Protein AF-A0A151JBH9-F1 (afdb_monomer_lite)

Secondary structure (DSSP, 8-state):
----PPPPHHHHHHHHHHHHHHTT--HHHHHHHH---HHHHHHHHHHHHHHHTTTTS-SS--------------TT---PPTT-GGG-HIIIIIHHHHHHHHTTS--SSHHHHHHHHHHHHHHHT-

Sequence (126 aa):
MAAMLKPSTEYNRRAAIIEGLRAGHSATEIIRFFGYSRSTVYDVMAKYTASEQSNEDSSMPARKIHSKEHTARNPAVVKRVPNSPDLNPLDYYVWGVVERVTNKSRHPNVTSLRTATEAAFVNYAL

Foldseek 3Di:
DDPPDDDDPLVVLLVQLVVCVVVVHDLVVSCVPVVDDSVSSVVSVVVVVVVVVPPVDDDDDDDPPPPPPPPVPPVVDDPDDPPCLVPDCCSPPVVVQLCVQLVVDDDPDPVSSVVSSVVSCVPPVD

pLDDT: mean 78.27, std 17.67, range [36.34, 95.69]

Organism: NCBI:txid471704

Structure (mmCIF, N/CA/C/O backbone):
data_AF-A0A151JBH9-F1
#
_entry.id   AF-A0A151JBH9-F1
#
loop_
_atom_site.group_PDB
_atom_site.id
_atom_site.type_symbol
_atom_site.label_atom_id
_atom_site.label_alt_id
_atom_site.label_comp_id
_atom_site.label_asym_id
_atom_site.label_entity_id
_atom_site.label_seq_id
_atom_site.pdbx_PDB_ins_code
_atom_site.Cartn_x
_atom_site.Cartn_y
_atom_site.Cartn_z
_atom_site.occupancy
_atom_site.B_iso_or_equiv
_atom_site.auth_seq_id
_atom_site.auth_comp_id
_atom_site.auth_asym_id
_atom_site.auth_atom_id
_atom_site.pdbx_PDB_model_num
ATOM 1 N N . MET A 1 1 ? -22.255 -13.413 -11.552 1.00 37.44 1 MET A N 1
ATOM 2 C CA . MET A 1 1 ? -23.048 -13.993 -10.445 1.00 37.44 1 MET A CA 1
ATOM 3 C C . MET A 1 1 ? -22.387 -13.586 -9.138 1.00 37.44 1 MET A C 1
ATOM 5 O O . MET A 1 1 ? -21.229 -13.927 -8.939 1.00 37.44 1 MET A O 1
ATOM 9 N N . ALA A 1 2 ? -23.049 -12.772 -8.313 1.00 45.81 2 ALA A N 1
ATOM 10 C CA . ALA A 1 2 ? -22.492 -12.315 -7.040 1.00 45.81 2 ALA A CA 1
ATOM 11 C C . ALA A 1 2 ? -22.572 -13.454 -6.013 1.00 45.81 2 ALA A C 1
ATOM 13 O O . ALA A 1 2 ? -23.657 -13.962 -5.740 1.00 45.81 2 ALA A O 1
ATOM 14 N N . ALA A 1 3 ? -21.432 -13.875 -5.466 1.00 49.88 3 ALA A N 1
ATOM 15 C CA . ALA A 1 3 ? -21.409 -14.815 -4.356 1.00 49.88 3 ALA A CA 1
ATOM 16 C C . ALA A 1 3 ? -22.080 -14.151 -3.141 1.00 49.88 3 ALA A C 1
ATOM 18 O O . ALA A 1 3 ? -21.577 -13.156 -2.620 1.00 49.88 3 ALA A O 1
ATOM 19 N N . MET A 1 4 ? -23.229 -14.676 -2.708 1.00 53.62 4 MET A N 1
ATOM 20 C CA . MET A 1 4 ? -23.860 -14.280 -1.450 1.00 53.62 4 MET A CA 1
ATOM 21 C C . MET A 1 4 ? -22.919 -14.663 -0.302 1.00 53.62 4 MET A C 1
ATOM 23 O O . MET A 1 4 ? -22.837 -15.828 0.088 1.00 53.62 4 MET A O 1
ATOM 27 N N . LEU A 1 5 ? -22.161 -13.691 0.209 1.00 67.00 5 LEU A N 1
ATOM 28 C CA . LEU A 1 5 ? -21.347 -13.864 1.407 1.00 67.00 5 LEU A CA 1
ATOM 29 C C . LEU A 1 5 ? -22.278 -14.256 2.558 1.00 67.00 5 LEU A C 1
ATOM 31 O O . LEU A 1 5 ? -23.182 -13.500 2.913 1.00 67.00 5 LEU A O 1
ATOM 35 N N . LYS A 1 6 ? -22.069 -15.445 3.131 1.00 64.25 6 LYS A N 1
ATOM 36 C CA . LYS A 1 6 ? -22.773 -15.861 4.347 1.00 64.25 6 LYS A CA 1
ATOM 37 C C . LYS A 1 6 ? -22.474 -14.816 5.433 1.00 64.25 6 LYS A C 1
ATOM 39 O O . LYS A 1 6 ? -21.292 -14.552 5.671 1.00 64.25 6 LYS A O 1
ATOM 44 N N . PRO A 1 7 ? -23.490 -14.200 6.065 1.00 62.53 7 PRO A N 1
ATOM 45 C CA . PRO A 1 7 ? -23.251 -13.220 7.114 1.00 62.53 7 PRO A CA 1
ATOM 46 C C . PRO A 1 7 ? -22.472 -13.881 8.250 1.00 62.53 7 PRO A C 1
ATOM 48 O O . PRO A 1 7 ? -22.732 -15.033 8.611 1.00 62.53 7 PRO A O 1
ATOM 51 N N . SER A 1 8 ? -21.477 -13.169 8.784 1.00 73.50 8 SER A N 1
ATOM 52 C CA . SER A 1 8 ? -20.674 -13.697 9.880 1.00 73.50 8 SER A CA 1
ATOM 53 C C . SER A 1 8 ? -21.562 -13.939 11.101 1.00 73.50 8 SER A C 1
ATOM 55 O O . SER A 1 8 ? -22.514 -13.203 11.368 1.00 73.50 8 SER A O 1
ATOM 57 N N . THR A 1 9 ? -21.243 -14.971 11.878 1.00 79.38 9 THR A N 1
ATOM 58 C CA . THR A 1 9 ? -21.949 -15.263 13.134 1.00 79.38 9 THR A CA 1
ATOM 59 C C . THR A 1 9 ? -21.906 -14.072 14.091 1.00 79.38 9 THR A C 1
ATOM 61 O O . THR A 1 9 ? -22.866 -13.821 14.812 1.00 79.38 9 THR A O 1
ATOM 64 N N . GLU A 1 10 ? -20.829 -13.290 14.050 1.00 80.44 10 GLU A N 1
ATOM 65 C CA . GLU A 1 10 ? -20.693 -12.042 14.794 1.00 80.44 10 GLU A CA 1
ATOM 66 C C . GLU A 1 10 ? -21.693 -10.967 14.344 1.00 80.44 10 GLU A C 1
ATOM 68 O O . GLU A 1 10 ? -22.300 -10.313 15.192 1.00 80.44 10 GLU A O 1
ATOM 73 N N . TYR A 1 11 ? -21.907 -10.806 13.033 1.00 83.56 11 TYR A N 1
ATOM 74 C CA . TYR A 1 11 ? -22.886 -9.854 12.501 1.00 83.56 11 TYR A CA 1
ATOM 75 C C . TYR A 1 11 ? -24.296 -10.178 13.003 1.00 83.56 11 TYR A C 1
ATOM 77 O O . TYR A 1 11 ? -25.001 -9.293 13.487 1.00 83.56 11 TYR A O 1
ATOM 85 N N . ASN A 1 12 ? -24.658 -11.461 12.994 1.00 87.31 12 ASN A N 1
ATOM 86 C CA . ASN A 1 12 ? -25.957 -11.921 13.485 1.00 87.31 12 ASN A CA 1
ATOM 87 C C . ASN A 1 12 ? -26.130 -11.657 14.993 1.00 87.31 12 ASN A C 1
ATOM 89 O O . ASN A 1 12 ? -27.208 -11.253 15.425 1.00 87.31 12 ASN A O 1
ATOM 93 N N . ARG A 1 13 ? -25.065 -11.810 15.798 1.00 88.94 13 ARG A N 1
ATOM 94 C CA . ARG A 1 13 ? -25.101 -11.496 17.241 1.00 88.94 13 ARG A CA 1
ATOM 95 C C . ARG A 1 13 ? -25.325 -10.009 17.499 1.00 88.94 13 ARG A C 1
ATOM 97 O O . ARG A 1 13 ? -26.159 -9.656 18.327 1.00 88.94 13 ARG A O 1
ATOM 104 N N . ARG A 1 14 ? -24.607 -9.139 16.780 1.00 92.12 14 ARG A N 1
ATOM 105 C CA . ARG A 1 14 ? -24.775 -7.679 16.895 1.00 92.12 14 ARG A CA 1
ATOM 106 C C . ARG A 1 14 ? -26.189 -7.252 16.501 1.00 92.12 14 ARG A C 1
ATOM 108 O O . ARG A 1 14 ? -26.780 -6.445 17.209 1.00 92.12 14 ARG A O 1
ATOM 115 N N . ALA A 1 15 ? -26.733 -7.822 15.424 1.00 91.12 15 ALA A N 1
ATOM 116 C CA . ALA A 1 15 ? -28.090 -7.538 14.963 1.00 91.12 15 ALA A CA 1
ATOM 117 C C . ALA A 1 15 ? -29.144 -7.897 16.024 1.00 91.12 15 ALA A C 1
ATOM 119 O O . ALA A 1 15 ? -29.949 -7.043 16.380 1.00 91.12 15 ALA A O 1
ATOM 120 N N . ALA A 1 16 ? -29.069 -9.102 16.599 1.00 92.12 16 ALA A N 1
ATOM 121 C CA . ALA A 1 16 ? -29.994 -9.541 17.645 1.00 92.12 16 ALA A CA 1
ATOM 122 C C . ALA A 1 16 ? -29.942 -8.650 18.902 1.00 92.12 16 ALA A C 1
ATOM 124 O O . ALA A 1 16 ? -30.975 -8.346 19.494 1.00 92.12 16 ALA A O 1
ATOM 125 N N . ILE A 1 17 ? -28.746 -8.196 19.304 1.00 93.00 17 ILE A N 1
ATOM 126 C CA . ILE A 1 17 ? -28.589 -7.287 20.451 1.00 93.00 17 ILE A CA 1
ATOM 127 C C . ILE A 1 17 ? -29.221 -5.921 20.148 1.00 93.00 17 ILE A C 1
ATOM 129 O O . ILE A 1 17 ? -29.958 -5.399 20.978 1.00 93.00 17 ILE A O 1
ATOM 133 N N . ILE A 1 18 ? -28.964 -5.352 18.967 1.00 92.81 18 ILE A N 1
ATOM 134 C CA . ILE A 1 18 ? -29.516 -4.048 18.565 1.00 92.81 18 ILE A CA 1
ATOM 135 C C . ILE A 1 18 ? -31.046 -4.108 18.463 1.00 92.81 18 ILE A C 1
ATOM 137 O O . ILE A 1 18 ? -31.726 -3.195 18.924 1.00 92.81 18 ILE A O 1
ATOM 141 N N . GLU A 1 19 ? -31.595 -5.186 17.906 1.00 93.19 19 GLU A N 1
ATOM 142 C CA . GLU A 1 19 ? -33.042 -5.393 17.812 1.00 93.19 19 GLU A CA 1
ATOM 143 C C . GLU A 1 19 ? -33.689 -5.525 19.197 1.00 93.19 19 GLU A C 1
ATOM 145 O O . GLU A 1 19 ? -34.702 -4.879 19.460 1.00 93.19 19 GLU A O 1
ATOM 150 N N . GLY A 1 20 ? -33.059 -6.266 20.118 1.00 92.25 20 GLY A N 1
ATOM 151 C CA . GLY A 1 20 ? -33.511 -6.368 21.507 1.00 92.25 20 GLY A CA 1
ATOM 152 C C . GLY A 1 20 ? -33.535 -5.017 22.229 1.00 92.25 20 GLY A C 1
ATOM 153 O O . GLY A 1 20 ? -34.514 -4.701 22.904 1.00 92.25 20 GLY A O 1
ATOM 154 N N . LEU A 1 21 ? -32.503 -4.188 22.035 1.00 90.94 21 LEU A N 1
ATOM 155 C CA . LEU A 1 21 ? -32.463 -2.828 22.585 1.00 90.94 21 LEU A CA 1
ATOM 156 C C . LEU A 1 21 ? -33.556 -1.940 21.982 1.00 90.94 21 LEU A C 1
ATOM 158 O O . LEU A 1 21 ? -34.216 -1.199 22.708 1.00 90.94 21 LEU A O 1
ATOM 162 N N . ARG A 1 22 ? -33.788 -2.046 20.669 1.00 88.00 22 ARG A N 1
ATOM 163 C CA . ARG A 1 22 ? -34.834 -1.288 19.968 1.00 88.00 22 ARG A CA 1
ATOM 164 C C . ARG A 1 22 ? -36.246 -1.688 20.401 1.00 88.00 22 ARG A C 1
ATOM 166 O O . ARG A 1 22 ? -37.134 -0.843 20.419 1.00 88.00 22 ARG A O 1
ATOM 173 N N . ALA A 1 23 ? -36.439 -2.951 20.773 1.00 91.31 23 ALA A N 1
ATOM 174 C CA . ALA A 1 23 ? -37.676 -3.470 21.354 1.00 91.31 23 ALA A CA 1
ATOM 175 C C . ALA A 1 23 ? -37.874 -3.078 22.836 1.00 91.31 23 ALA A C 1
ATOM 177 O O . ALA A 1 23 ? -38.887 -3.438 23.432 1.00 91.31 23 ALA A O 1
ATOM 178 N N . GLY A 1 24 ? -36.933 -2.338 23.437 1.00 90.75 24 GLY A N 1
ATOM 179 C CA . GLY A 1 24 ? -37.022 -1.861 24.818 1.00 90.75 24 GLY A CA 1
ATOM 180 C C . GLY A 1 24 ? -36.560 -2.870 25.872 1.00 90.75 24 GLY A C 1
ATOM 181 O O . GLY A 1 24 ? -36.774 -2.637 27.061 1.00 90.75 24 GLY A O 1
ATOM 182 N N . HIS A 1 25 ? -35.918 -3.973 25.475 1.00 93.31 25 HIS A N 1
ATOM 183 C CA . HIS A 1 25 ? -35.359 -4.930 26.428 1.00 93.31 25 HIS A CA 1
ATOM 184 C C . HIS A 1 25 ? -34.066 -4.410 27.060 1.00 93.31 25 HIS A C 1
ATOM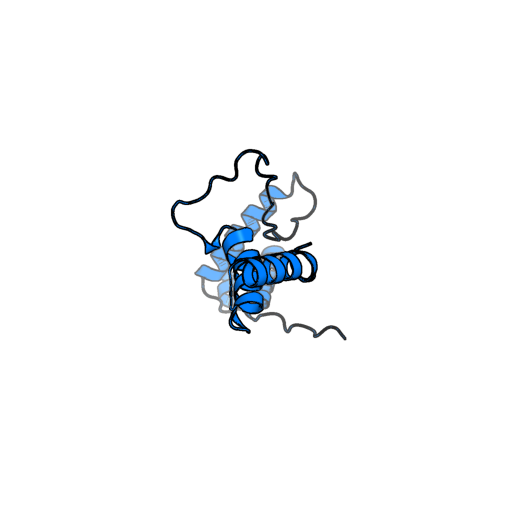 186 O O . HIS A 1 25 ? -33.216 -3.796 26.409 1.00 93.31 25 HIS A O 1
ATOM 192 N N . SER A 1 26 ? -33.883 -4.712 28.343 1.00 92.50 26 SER A N 1
ATOM 193 C CA . SER A 1 26 ? -32.665 -4.372 29.077 1.00 92.50 26 SER A CA 1
ATOM 194 C C . SER A 1 26 ? -31.489 -5.283 28.694 1.00 92.50 26 SER A C 1
ATOM 196 O O . SER A 1 26 ? -31.671 -6.436 28.294 1.00 92.50 26 SER A O 1
ATOM 198 N N . ALA A 1 27 ? -30.249 -4.811 28.892 1.00 90.50 27 ALA A N 1
ATOM 199 C CA . ALA A 1 27 ? -29.042 -5.622 28.666 1.00 90.50 27 ALA A CA 1
ATOM 200 C C . ALA A 1 27 ? -29.108 -6.981 29.374 1.00 90.50 27 ALA A C 1
ATOM 202 O O . ALA A 1 27 ? -28.687 -7.998 28.829 1.00 90.50 27 ALA A O 1
ATOM 203 N N . THR A 1 28 ? -29.638 -7.000 30.595 1.00 93.06 28 THR A N 1
ATOM 204 C CA . THR A 1 28 ? -29.724 -8.199 31.429 1.00 93.06 28 THR A CA 1
ATOM 205 C C . THR A 1 28 ? -30.691 -9.228 30.847 1.00 93.06 28 THR A C 1
ATOM 207 O O . THR A 1 28 ? -30.390 -10.422 30.852 1.00 93.06 28 THR A O 1
ATOM 210 N N . GLU A 1 29 ? -31.825 -8.780 30.305 1.00 92.19 29 GLU A N 1
ATOM 211 C CA . GLU A 1 29 ? -32.788 -9.649 29.620 1.00 92.19 29 GLU A CA 1
ATOM 212 C C . GLU A 1 29 ? -32.195 -10.218 28.333 1.00 92.19 29 GLU A C 1
ATOM 214 O O . GLU A 1 29 ? -32.309 -11.417 28.088 1.00 92.19 29 GLU A O 1
ATOM 219 N N . ILE A 1 30 ? -31.467 -9.399 27.569 1.00 92.88 30 ILE A N 1
ATOM 220 C CA . ILE A 1 30 ? -30.783 -9.825 26.340 1.00 92.88 30 ILE A CA 1
ATOM 221 C C . ILE A 1 30 ? -29.702 -10.875 26.647 1.00 92.88 30 ILE A C 1
ATOM 223 O O . ILE A 1 30 ? -29.625 -11.898 25.964 1.00 92.88 30 ILE A O 1
ATOM 227 N N . ILE A 1 31 ? -28.899 -10.672 27.700 1.00 94.38 31 ILE A N 1
ATOM 228 C CA . ILE A 1 31 ? -27.892 -11.645 28.164 1.00 94.38 31 ILE A CA 1
ATOM 229 C C . ILE A 1 31 ? -28.561 -12.972 28.530 1.00 94.38 31 ILE A C 1
ATOM 231 O O . ILE A 1 31 ? -28.092 -14.033 28.123 1.00 94.38 31 ILE A O 1
ATOM 235 N N . ARG A 1 32 ? -29.663 -12.919 29.285 1.00 93.06 32 ARG A N 1
ATOM 236 C CA . ARG A 1 32 ? -30.371 -14.117 29.747 1.00 93.06 32 ARG A CA 1
ATOM 237 C C . ARG A 1 32 ? -31.054 -14.870 28.605 1.00 93.06 32 ARG A C 1
ATOM 239 O O . ARG A 1 32 ? -31.051 -16.095 28.621 1.00 93.06 32 ARG A O 1
ATOM 246 N N . PHE A 1 33 ? -31.636 -14.154 27.645 1.00 90.12 33 PHE A N 1
ATOM 247 C CA . PHE A 1 33 ? -32.418 -14.741 26.558 1.00 90.12 33 PHE A CA 1
ATOM 248 C C . PHE A 1 33 ? -31.533 -15.351 25.466 1.00 90.12 33 PHE A C 1
ATOM 250 O O . PHE A 1 33 ? -31.757 -16.483 25.048 1.00 90.12 33 PHE A O 1
ATOM 257 N N . PHE A 1 34 ? -30.500 -14.624 25.031 1.00 88.62 34 PHE A N 1
ATOM 258 C CA . PHE A 1 34 ? -29.616 -15.070 23.950 1.00 88.62 34 PHE A CA 1
ATOM 259 C C . PHE A 1 34 ? -28.355 -15.798 24.437 1.00 88.62 34 PHE A C 1
ATOM 261 O O . PHE A 1 34 ? -27.626 -16.370 23.627 1.00 88.62 34 PHE A O 1
ATOM 268 N N . GLY A 1 35 ? -28.062 -15.764 25.740 1.00 91.56 35 GLY A N 1
ATOM 269 C CA . GLY A 1 35 ? -26.878 -16.410 26.315 1.00 91.56 35 GLY A CA 1
ATOM 270 C C . GLY A 1 35 ? -25.551 -15.778 25.880 1.00 91.56 35 GLY A C 1
ATOM 271 O O . GLY A 1 35 ? -24.507 -16.427 25.932 1.00 91.56 35 GLY A O 1
ATOM 272 N N . TYR A 1 36 ? -25.568 -14.528 25.411 1.00 92.12 36 TYR A N 1
ATOM 273 C CA . TYR A 1 36 ? -24.353 -13.816 25.021 1.00 92.12 36 TYR A CA 1
ATOM 274 C C . TYR A 1 36 ? -23.539 -13.383 26.240 1.00 92.12 36 TYR A C 1
ATOM 276 O O . TYR A 1 36 ? -24.076 -13.141 27.321 1.00 92.12 36 TYR A O 1
ATOM 284 N N . SER A 1 37 ? -22.221 -13.251 26.066 1.00 92.56 37 SER A N 1
ATOM 285 C CA . SER A 1 37 ? -21.367 -12.742 27.135 1.00 92.56 37 SER A CA 1
ATOM 286 C C . SER A 1 37 ? -21.760 -11.308 27.489 1.00 92.56 37 SER A C 1
ATOM 288 O O . SER A 1 37 ? -22.080 -10.483 26.627 1.00 92.56 37 SER A O 1
ATOM 290 N N . ARG A 1 38 ? -21.695 -11.000 28.787 1.00 92.12 38 ARG A N 1
ATOM 291 C CA . ARG A 1 38 ? -21.997 -9.666 29.309 1.00 92.12 38 ARG A CA 1
ATOM 292 C C . ARG A 1 38 ? -21.187 -8.583 28.588 1.00 92.12 38 ARG A C 1
ATOM 294 O O . ARG A 1 38 ? -21.759 -7.577 28.190 1.00 92.12 38 ARG A O 1
ATOM 301 N N . SER A 1 39 ? -19.889 -8.808 28.373 1.00 93.38 39 SER A N 1
ATOM 302 C CA . SER A 1 39 ? -19.012 -7.865 27.667 1.00 93.38 39 SER A CA 1
ATOM 303 C C . SER A 1 39 ? -19.524 -7.532 26.268 1.00 93.38 39 SER A C 1
ATOM 305 O O . SER A 1 39 ? -19.678 -6.361 25.952 1.00 93.38 39 SER A O 1
ATOM 307 N N . THR A 1 40 ? -19.897 -8.533 25.465 1.00 91.94 40 THR A N 1
ATOM 308 C CA . THR A 1 40 ? -20.401 -8.305 24.103 1.00 91.94 40 THR A CA 1
ATOM 309 C C . THR A 1 40 ? -21.682 -7.475 24.090 1.00 91.94 40 THR A C 1
ATOM 311 O O . THR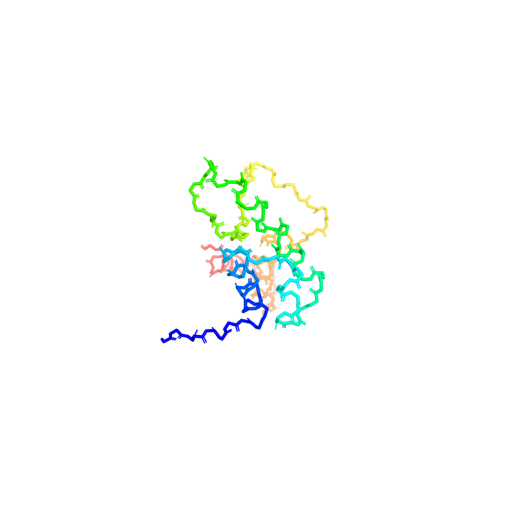 A 1 40 ? -21.826 -6.596 23.242 1.00 91.94 40 THR A O 1
ATOM 314 N N . VAL A 1 41 ? -22.600 -7.715 25.028 1.00 93.31 41 VAL A N 1
ATOM 315 C CA . VAL A 1 41 ? -23.846 -6.939 25.112 1.00 93.31 41 VAL A CA 1
ATOM 316 C C . VAL A 1 41 ? -23.565 -5.486 25.497 1.00 93.31 41 VAL A C 1
ATOM 318 O O . VAL A 1 41 ? -24.080 -4.579 24.844 1.00 93.31 41 VAL A O 1
ATOM 321 N N . TYR A 1 42 ? -22.710 -5.250 26.496 1.00 94.88 42 TYR A N 1
ATOM 322 C CA . TYR A 1 42 ? -22.363 -3.891 26.922 1.00 94.88 42 TYR A CA 1
ATOM 323 C C . TYR A 1 42 ? -21.522 -3.131 25.888 1.00 94.88 42 TYR A C 1
ATOM 325 O O . TYR A 1 42 ? -21.764 -1.945 25.680 1.00 94.88 42 TYR A O 1
ATOM 333 N N . ASP A 1 43 ? -20.597 -3.794 25.191 1.00 93.56 43 ASP A N 1
ATOM 334 C CA . ASP A 1 43 ? -19.802 -3.173 24.127 1.00 93.56 43 ASP A CA 1
ATOM 335 C C . ASP A 1 43 ? -20.695 -2.707 22.971 1.00 93.56 43 ASP A C 1
ATOM 337 O O . ASP A 1 43 ? -20.569 -1.577 22.495 1.00 93.56 43 ASP A O 1
ATOM 341 N N . VAL A 1 44 ? -21.632 -3.555 22.530 1.00 91.81 44 VAL A N 1
ATOM 342 C CA . VAL A 1 44 ? -22.579 -3.209 21.457 1.00 91.81 44 VAL A CA 1
ATOM 343 C C . VAL A 1 44 ? -23.530 -2.103 21.907 1.00 91.81 44 VAL A C 1
ATOM 345 O O . VAL A 1 44 ? -23.722 -1.145 21.160 1.00 91.81 44 VAL A O 1
ATOM 348 N N . MET A 1 45 ? -24.066 -2.187 23.129 1.00 90.06 45 MET A N 1
ATOM 349 C CA . MET A 1 45 ? -24.902 -1.138 23.717 1.00 90.06 45 MET A CA 1
ATOM 350 C C . MET A 1 45 ? -24.173 0.209 23.746 1.00 90.06 45 MET A C 1
ATOM 352 O O . MET A 1 45 ? -24.713 1.195 23.259 1.00 90.06 45 MET A O 1
ATOM 356 N N . ALA A 1 46 ? -22.932 0.254 24.241 1.00 91.50 46 ALA A N 1
ATOM 357 C CA . ALA A 1 46 ? -22.155 1.489 24.319 1.00 91.50 46 ALA A CA 1
ATOM 358 C C . ALA A 1 46 ? -21.931 2.123 22.936 1.00 91.50 46 ALA A C 1
ATOM 360 O O . ALA A 1 46 ? -22.039 3.340 22.780 1.00 91.50 46 ALA A O 1
ATOM 361 N N . LYS A 1 47 ? -21.653 1.306 21.910 1.00 90.31 47 LYS A N 1
ATOM 362 C CA . LYS A 1 47 ? -21.521 1.787 20.525 1.00 90.31 47 LYS A CA 1
ATOM 363 C C . LYS A 1 47 ? -22.853 2.257 19.942 1.00 90.31 47 LYS A C 1
ATOM 365 O O . LYS A 1 47 ? -22.861 3.243 19.213 1.00 90.31 47 LYS A O 1
ATOM 370 N N . TYR A 1 48 ? -23.949 1.574 20.262 1.00 87.19 48 TYR A N 1
ATOM 371 C CA . TYR A 1 48 ? -25.290 1.940 19.813 1.00 87.19 48 TYR A CA 1
ATOM 372 C C . TYR A 1 48 ? -25.745 3.270 20.430 1.00 87.19 48 TYR A C 1
ATOM 374 O O . TYR A 1 48 ? -26.131 4.172 19.696 1.00 87.19 48 TYR A O 1
ATOM 382 N N . THR A 1 49 ? -25.589 3.454 21.744 1.00 84.81 49 THR A N 1
ATOM 383 C CA . THR A 1 49 ? -25.922 4.713 22.435 1.00 84.81 49 THR A CA 1
ATOM 384 C C . THR A 1 49 ? -25.086 5.893 21.932 1.00 84.81 49 THR A C 1
ATOM 386 O O . THR A 1 49 ? -25.628 6.973 21.710 1.00 84.81 49 THR A O 1
ATOM 389 N N . ALA A 1 50 ? -23.787 5.686 21.683 1.00 81.50 50 ALA A N 1
ATOM 390 C CA . ALA A 1 50 ? -22.932 6.711 21.080 1.00 81.50 50 ALA A CA 1
ATOM 391 C C . ALA A 1 50 ? -23.357 7.071 19.643 1.00 81.50 50 ALA A C 1
ATOM 393 O O . ALA A 1 50 ? -23.157 8.202 19.214 1.00 81.50 50 ALA A O 1
ATOM 394 N N . SER A 1 51 ? -23.940 6.118 18.906 1.00 70.62 51 SER A N 1
ATOM 395 C CA . SER A 1 51 ? -24.464 6.348 17.557 1.00 70.62 51 SER A CA 1
ATOM 396 C C . SER A 1 51 ? -25.841 7.019 17.556 1.00 70.62 51 SER A C 1
ATOM 398 O O . SER A 1 51 ? -26.113 7.785 16.641 1.00 70.62 51 SER A O 1
ATOM 400 N N . GLU A 1 52 ? -26.706 6.758 18.542 1.00 67.81 52 GLU A N 1
ATOM 401 C CA . GLU A 1 52 ? -28.001 7.449 18.696 1.00 67.81 52 GLU A CA 1
ATOM 402 C C . GLU A 1 52 ? -27.792 8.948 18.964 1.00 67.81 52 GLU A C 1
ATOM 404 O O . GLU A 1 52 ? -28.461 9.786 18.368 1.00 67.81 52 GLU A O 1
ATOM 409 N N . GLN A 1 53 ? -26.799 9.296 19.790 1.00 58.19 53 GLN A N 1
ATOM 410 C CA . GLN A 1 53 ? -26.472 10.686 20.138 1.00 58.19 53 GLN A CA 1
ATOM 411 C C . GLN A 1 53 ? -25.873 11.499 18.979 1.00 58.19 53 GLN A C 1
ATOM 413 O O . GLN A 1 53 ? -25.902 12.724 19.025 1.00 58.19 53 GLN A O 1
ATOM 418 N N . SER A 1 54 ? -25.347 10.854 17.933 1.00 57.62 54 SER A N 1
ATOM 419 C CA . SER A 1 54 ? -24.832 11.548 16.744 1.00 57.62 54 SER A CA 1
ATOM 420 C C . SER A 1 54 ? -25.883 11.788 15.652 1.00 57.62 54 SER A C 1
ATOM 422 O O . SER A 1 54 ? -25.565 12.420 14.650 1.00 57.62 54 SER A O 1
ATOM 424 N N . ASN A 1 55 ? -27.108 11.268 15.799 1.00 52.16 55 ASN A N 1
ATOM 425 C CA . ASN A 1 55 ? -28.112 11.251 14.724 1.00 52.16 55 ASN A CA 1
ATOM 426 C C . ASN A 1 55 ? -29.061 12.465 14.699 1.00 52.16 55 ASN A C 1
ATOM 428 O O . ASN A 1 55 ? -29.943 12.507 13.844 1.00 52.16 55 ASN A O 1
ATOM 432 N N . GLU A 1 56 ? -28.890 13.462 15.573 1.00 48.59 56 GLU A N 1
ATOM 433 C CA . GLU A 1 56 ? -29.621 14.740 15.458 1.00 48.59 56 GLU A CA 1
ATOM 434 C C . GLU A 1 56 ? -28.918 15.740 14.522 1.00 48.59 56 GLU A C 1
ATOM 436 O O . GLU A 1 56 ? -29.517 16.722 14.096 1.00 48.59 56 GLU A O 1
ATOM 441 N N . ASP A 1 57 ? -27.679 15.443 14.122 1.00 46.66 57 ASP A N 1
ATOM 442 C CA . ASP A 1 57 ? -26.923 16.222 13.144 1.00 46.66 57 ASP A CA 1
ATOM 443 C C . ASP A 1 57 ? -25.969 15.306 12.364 1.00 46.66 57 ASP A C 1
ATOM 445 O O . ASP A 1 57 ? -24.761 15.290 12.571 1.00 46.66 57 ASP A O 1
ATOM 449 N N . SER A 1 58 ? -26.508 14.427 11.520 1.00 42.78 58 SER A N 1
ATOM 450 C CA . SER A 1 58 ? -25.926 14.146 10.198 1.00 42.78 58 SER A CA 1
ATOM 451 C C . SER A 1 58 ? -26.606 12.967 9.505 1.00 42.78 58 SER A C 1
ATOM 453 O O . SER A 1 58 ? -26.856 11.898 10.057 1.00 42.78 58 SER A O 1
ATOM 455 N N . SER A 1 59 ? -26.878 13.201 8.225 1.00 47.00 59 SER A N 1
ATOM 456 C CA . SER A 1 59 ? -27.249 12.224 7.209 1.00 47.00 59 SER A CA 1
ATOM 457 C C . SER A 1 59 ? -26.339 10.989 7.242 1.00 47.00 59 SER A C 1
ATOM 459 O O . SER A 1 59 ? -25.128 11.147 7.170 1.00 47.00 59 SER A O 1
ATOM 461 N N . MET A 1 60 ? -26.952 9.796 7.320 1.00 36.34 60 MET A N 1
ATOM 462 C CA . MET A 1 60 ? -26.417 8.435 7.109 1.00 36.34 60 MET A CA 1
ATOM 463 C C . MET A 1 60 ? -24.959 8.179 7.527 1.00 36.34 60 MET A C 1
ATOM 465 O O . MET A 1 60 ? -24.054 8.727 6.902 1.00 36.34 60 MET A O 1
ATOM 469 N N . PRO A 1 61 ? -24.664 7.223 8.439 1.00 44.41 61 PRO A N 1
ATOM 470 C CA . PRO A 1 61 ? -23.282 6.886 8.728 1.00 44.41 61 PRO A CA 1
ATOM 471 C C . PRO A 1 61 ? -22.696 6.233 7.478 1.00 44.41 61 PRO A C 1
A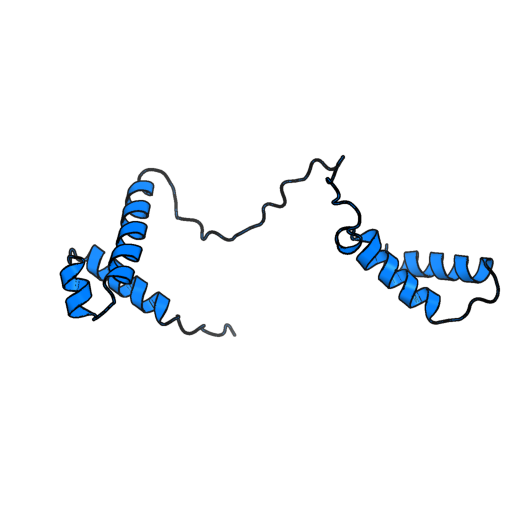TOM 473 O O . PRO A 1 61 ? -22.909 5.049 7.195 1.00 44.41 61 PRO A O 1
ATOM 476 N N . ALA A 1 62 ? -21.971 7.033 6.697 1.00 48.97 62 ALA A N 1
ATOM 477 C CA . ALA A 1 62 ? -21.142 6.553 5.622 1.00 48.97 62 ALA A CA 1
ATOM 478 C C . ALA A 1 62 ? -20.288 5.443 6.227 1.00 48.97 62 ALA A C 1
ATOM 480 O O . ALA A 1 62 ? -19.552 5.659 7.196 1.00 48.97 62 ALA A O 1
ATOM 481 N N . ARG A 1 63 ? -20.438 4.226 5.690 1.00 56.56 63 ARG A N 1
ATOM 482 C CA . ARG A 1 63 ? -19.529 3.113 5.948 1.00 56.56 63 ARG A CA 1
ATOM 483 C C . ARG A 1 63 ? -18.130 3.725 5.946 1.00 56.56 63 ARG A C 1
ATOM 485 O O . ARG A 1 63 ? -17.753 4.301 4.928 1.00 56.56 63 ARG A O 1
ATOM 492 N N . LYS A 1 64 ? -17.400 3.655 7.070 1.00 48.53 64 LYS A N 1
ATOM 493 C CA . LYS A 1 64 ? -15.979 4.027 7.132 1.00 48.53 64 LYS A CA 1
ATOM 494 C C . LYS A 1 64 ? -15.239 3.054 6.221 1.00 48.53 64 LYS A C 1
ATOM 496 O O . LYS A 1 64 ? -14.643 2.074 6.654 1.00 48.53 64 LYS A O 1
ATOM 501 N N . ILE A 1 65 ? -15.330 3.295 4.920 1.00 50.00 65 ILE A N 1
ATOM 502 C CA . ILE A 1 65 ? -14.287 2.922 3.999 1.00 50.00 65 ILE A CA 1
ATOM 503 C C . ILE A 1 65 ? -13.114 3.691 4.574 1.00 50.00 65 ILE A C 1
ATOM 505 O O . ILE A 1 65 ? -13.148 4.919 4.665 1.00 50.00 65 ILE A O 1
ATOM 509 N N . HIS A 1 66 ? -12.100 2.979 5.045 1.00 44.31 66 HIS A N 1
ATOM 510 C CA . HIS A 1 66 ? -10.798 3.597 5.142 1.00 44.31 66 HIS A CA 1
ATOM 511 C C . HIS A 1 66 ? -10.363 3.876 3.701 1.00 44.31 66 HIS A C 1
ATOM 513 O O . HIS A 1 66 ? -9.545 3.167 3.125 1.00 44.31 66 HIS A O 1
ATOM 519 N N . SER A 1 67 ? -10.945 4.901 3.083 1.00 49.09 67 SER A N 1
ATOM 520 C CA . SER A 1 67 ? -10.231 5.627 2.067 1.00 49.09 67 SER A CA 1
ATOM 521 C C . SER A 1 67 ? -9.077 6.219 2.850 1.00 49.09 67 SER A C 1
ATOM 523 O O . SER A 1 67 ? -9.262 7.065 3.729 1.00 49.09 67 SER A O 1
ATOM 525 N N . LYS A 1 68 ? -7.871 5.713 2.602 1.00 57.59 68 LYS A N 1
ATOM 526 C CA . LYS A 1 68 ? -6.725 6.600 2.692 1.00 57.59 68 LYS A CA 1
ATOM 527 C C . LYS A 1 68 ? -7.075 7.716 1.731 1.00 57.59 68 LYS A C 1
ATOM 529 O O . LYS A 1 68 ? -6.981 7.536 0.521 1.00 57.59 68 LYS A O 1
ATOM 534 N N . GLU A 1 69 ? -7.585 8.814 2.271 1.00 43.47 69 GLU A N 1
ATOM 535 C CA . GLU A 1 69 ? -7.466 10.081 1.593 1.00 43.47 69 GLU A CA 1
ATOM 536 C C . GLU A 1 69 ? -5.981 10.160 1.269 1.00 43.47 69 GLU A C 1
ATOM 538 O O . GLU A 1 69 ? -5.126 10.210 2.159 1.00 43.47 69 GLU A O 1
ATOM 543 N N . HIS A 1 70 ? -5.651 10.012 -0.010 1.00 53.12 70 HIS A N 1
ATOM 544 C CA . HIS A 1 70 ? -4.362 10.448 -0.479 1.00 53.12 70 HIS A CA 1
ATOM 545 C C . HIS A 1 70 ? -4.461 11.963 -0.387 1.00 53.12 70 HIS A C 1
ATOM 547 O O . HIS A 1 70 ? -4.739 12.621 -1.388 1.00 53.12 70 HIS A O 1
ATOM 553 N N . THR A 1 71 ? -4.317 12.493 0.839 1.00 43.56 71 THR A N 1
ATOM 554 C CA . THR A 1 71 ? -4.034 13.899 1.086 1.00 43.56 71 THR A CA 1
ATOM 555 C C . THR A 1 71 ? -3.031 14.230 0.018 1.00 43.56 71 THR A C 1
ATOM 557 O O . THR A 1 71 ? -1.985 13.571 -0.045 1.00 43.56 71 THR A O 1
ATOM 560 N N . ALA A 1 72 ? -3.412 15.118 -0.896 1.00 50.56 72 ALA A N 1
ATOM 561 C CA . ALA A 1 72 ? -2.520 15.615 -1.912 1.00 50.56 72 ALA A CA 1
ATOM 562 C C . ALA A 1 72 ? -1.333 16.180 -1.139 1.00 50.56 72 ALA A C 1
ATOM 564 O O . ALA A 1 72 ? -1.380 17.286 -0.604 1.00 50.56 72 ALA A O 1
ATOM 565 N N . ARG A 1 73 ? -0.309 15.339 -0.950 1.00 52.59 73 ARG A N 1
ATOM 566 C CA . ARG A 1 73 ? 0.949 15.743 -0.359 1.00 52.59 73 ARG A CA 1
ATOM 567 C C . ARG A 1 73 ? 1.367 16.871 -1.260 1.00 52.59 73 ARG A C 1
ATOM 569 O O . ARG A 1 73 ? 1.424 16.673 -2.472 1.00 52.59 73 ARG A O 1
ATOM 576 N N . ASN A 1 74 ? 1.562 18.035 -0.660 1.00 51.09 74 ASN A N 1
ATOM 577 C CA . ASN A 1 74 ? 2.116 19.193 -1.324 1.00 51.09 74 ASN A CA 1
ATOM 578 C C . ASN A 1 74 ? 3.225 18.685 -2.272 1.00 51.09 74 ASN A C 1
ATOM 580 O O . ASN A 1 74 ? 4.197 18.104 -1.773 1.00 51.09 74 ASN A O 1
ATOM 584 N N . PRO A 1 75 ? 3.033 18.736 -3.607 1.00 54.53 75 PRO A N 1
ATOM 585 C CA . PRO A 1 75 ? 3.803 17.906 -4.539 1.00 54.53 75 PRO A CA 1
ATOM 586 C C . PRO A 1 75 ? 5.299 18.228 -4.504 1.00 54.53 75 PRO A C 1
ATOM 588 O O . PRO A 1 75 ? 6.120 17.426 -4.935 1.00 54.53 75 PRO A O 1
ATOM 591 N N . ALA A 1 76 ? 5.652 19.382 -3.936 1.00 56.78 76 ALA A N 1
ATOM 592 C CA . ALA A 1 76 ? 7.014 19.851 -3.797 1.00 56.78 76 ALA A CA 1
ATOM 593 C C . ALA A 1 76 ? 7.882 18.999 -2.852 1.00 56.78 76 ALA A C 1
ATOM 595 O O . ALA A 1 76 ? 9.080 18.895 -3.096 1.00 56.78 76 ALA A O 1
ATOM 596 N N . VAL A 1 77 ? 7.339 18.392 -1.785 1.00 59.88 77 VAL A N 1
ATOM 597 C CA . VAL A 1 77 ? 8.172 17.666 -0.803 1.00 59.88 77 VAL A CA 1
ATOM 598 C C . VAL A 1 77 ? 7.420 16.478 -0.200 1.00 59.88 77 VAL A C 1
ATOM 600 O O . VAL A 1 77 ? 6.835 16.544 0.882 1.00 59.88 77 VAL A O 1
ATOM 603 N N . VAL A 1 78 ? 7.482 15.330 -0.877 1.00 65.81 78 VAL A N 1
ATOM 604 C CA . VAL A 1 78 ? 7.250 14.040 -0.215 1.00 65.81 78 VAL A CA 1
ATOM 605 C C . VAL A 1 78 ? 8.397 13.835 0.776 1.00 65.81 78 VAL A C 1
ATOM 607 O O . VAL A 1 78 ? 9.535 13.616 0.367 1.00 65.81 78 VAL A O 1
ATOM 610 N N . LYS A 1 79 ? 8.117 13.925 2.083 1.00 68.81 79 LYS A N 1
ATOM 611 C CA . LYS A 1 79 ? 9.091 13.616 3.141 1.00 68.81 79 LYS A CA 1
ATOM 612 C C . LYS A 1 79 ? 9.511 12.148 3.004 1.00 68.81 79 LYS A C 1
ATOM 614 O O . LYS A 1 79 ? 8.767 11.252 3.400 1.00 68.81 79 LYS A O 1
ATOM 619 N N . ARG A 1 80 ? 10.671 11.906 2.388 1.00 66.56 80 ARG A N 1
ATOM 620 C CA . ARG A 1 80 ? 11.249 10.567 2.228 1.00 66.56 80 ARG A CA 1
ATOM 621 C C . ARG A 1 80 ? 11.837 10.104 3.557 1.00 66.56 80 ARG A C 1
ATOM 623 O O . ARG A 1 80 ? 12.497 10.877 4.250 1.00 66.56 80 ARG A O 1
ATOM 630 N N . VAL A 1 81 ? 11.594 8.845 3.904 1.00 75.06 81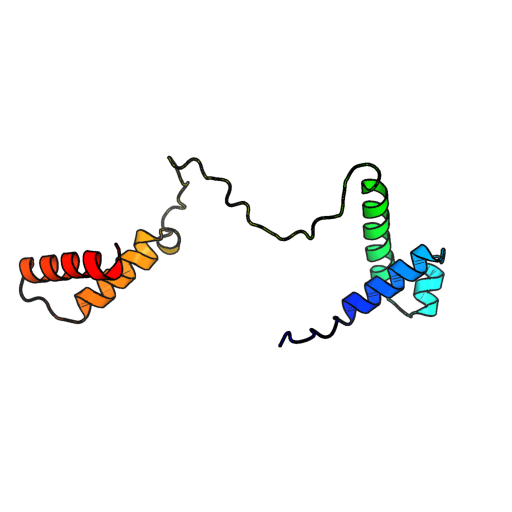 VAL A N 1
ATOM 631 C CA . VAL A 1 81 ? 12.315 8.180 4.991 1.00 75.06 81 VAL A CA 1
ATOM 632 C C . VAL A 1 81 ? 13.727 7.868 4.473 1.00 75.06 81 VAL A C 1
ATOM 634 O O . VAL A 1 81 ? 13.847 7.362 3.352 1.00 75.06 81 VAL A O 1
ATOM 637 N N . PRO A 1 82 ? 14.802 8.199 5.212 1.00 73.88 82 PRO A N 1
ATOM 638 C CA . PRO A 1 82 ? 16.159 7.833 4.811 1.00 73.88 82 PRO A CA 1
ATOM 639 C C . PRO A 1 82 ? 16.292 6.318 4.588 1.00 73.88 82 PRO A C 1
ATOM 641 O O . PRO A 1 82 ? 15.695 5.529 5.316 1.00 73.88 82 PRO A O 1
ATOM 644 N N . ASN A 1 83 ? 17.091 5.912 3.596 1.00 76.81 83 ASN A N 1
ATOM 645 C CA . ASN A 1 83 ? 17.437 4.511 3.301 1.00 76.81 83 ASN A CA 1
ATOM 646 C C . ASN A 1 83 ? 16.254 3.571 2.992 1.00 76.81 83 ASN A C 1
ATOM 648 O O . ASN A 1 83 ? 16.350 2.373 3.233 1.00 76.81 83 ASN A O 1
ATOM 652 N N . SER A 1 84 ? 15.147 4.093 2.461 1.00 77.56 84 SER A N 1
ATOM 653 C CA . SER A 1 84 ? 13.967 3.292 2.094 1.00 77.56 84 SER A CA 1
ATOM 654 C C . SER A 1 84 ? 13.745 3.288 0.569 1.00 77.56 84 SER A C 1
ATOM 656 O O . SER A 1 84 ? 12.891 4.032 0.075 1.00 77.56 84 SER A O 1
ATOM 658 N N . PRO A 1 85 ? 14.542 2.524 -0.212 1.00 75.38 85 PRO A N 1
ATOM 659 C CA . PRO A 1 85 ? 14.404 2.452 -1.675 1.00 75.38 85 PRO A CA 1
ATOM 660 C C . PRO A 1 85 ? 13.076 1.812 -2.112 1.00 75.38 85 PRO A C 1
ATOM 662 O O . PRO A 1 85 ? 12.567 2.102 -3.190 1.00 75.38 85 PRO A O 1
ATOM 665 N N . ASP A 1 86 ? 12.469 0.999 -1.249 1.00 79.44 86 ASP A N 1
ATOM 666 C CA . ASP A 1 86 ? 11.134 0.416 -1.407 1.00 79.44 86 ASP A CA 1
ATOM 667 C C . ASP A 1 86 ? 10.016 1.471 -1.474 1.00 79.44 86 ASP A C 1
ATOM 669 O O . ASP A 1 86 ? 8.972 1.242 -2.086 1.00 79.44 86 ASP A O 1
ATOM 673 N N . LEU A 1 87 ? 10.236 2.650 -0.885 1.00 81.19 87 LEU A N 1
ATOM 674 C CA . LEU A 1 87 ? 9.261 3.742 -0.881 1.00 81.19 87 LEU A CA 1
ATOM 675 C C . LEU A 1 87 ? 9.345 4.642 -2.119 1.00 81.19 87 LEU A C 1
ATOM 677 O O . LEU A 1 87 ? 8.453 5.472 -2.323 1.00 81.19 87 LEU A O 1
ATOM 681 N N . ASN A 1 88 ? 10.396 4.519 -2.934 1.00 82.19 88 ASN A N 1
ATOM 682 C CA . ASN A 1 88 ? 10.518 5.276 -4.172 1.00 82.19 88 ASN A CA 1
ATOM 683 C C . ASN A 1 88 ? 10.059 4.407 -5.355 1.00 82.19 88 ASN A C 1
ATOM 685 O O . ASN A 1 88 ? 10.747 3.448 -5.705 1.00 82.19 88 ASN A O 1
ATOM 689 N N . PRO A 1 89 ? 8.945 4.745 -6.029 1.00 83.00 89 PRO A N 1
ATOM 690 C CA . PRO A 1 89 ? 8.479 3.977 -7.182 1.00 83.00 89 PRO A CA 1
ATOM 691 C C . PRO A 1 89 ? 9.502 3.951 -8.329 1.00 83.00 89 PRO A C 1
ATOM 693 O O . PRO A 1 89 ? 9.530 2.988 -9.091 1.00 83.00 89 PRO A O 1
ATOM 696 N N . LEU A 1 90 ? 10.384 4.953 -8.434 1.00 85.00 90 LEU A N 1
ATOM 697 C CA . LEU A 1 90 ? 11.476 4.920 -9.409 1.00 85.00 90 LEU A CA 1
ATOM 698 C C . LEU A 1 90 ? 12.531 3.857 -9.067 1.00 85.00 90 LEU A C 1
ATOM 700 O O . LEU A 1 90 ? 13.017 3.184 -9.970 1.00 85.00 90 LEU A O 1
ATOM 704 N N . ASP A 1 91 ? 12.843 3.666 -7.784 1.00 83.94 91 ASP A N 1
ATOM 705 C CA . ASP A 1 91 ? 13.906 2.748 -7.355 1.00 83.94 91 ASP A CA 1
ATOM 706 C C . ASP A 1 91 ? 13.401 1.299 -7.290 1.00 83.94 91 ASP A C 1
ATOM 708 O O . ASP A 1 91 ? 14.082 0.386 -7.745 1.00 83.94 91 ASP A O 1
ATOM 712 N N . TYR A 1 92 ? 12.190 1.060 -6.776 1.00 83.00 92 TYR A N 1
ATOM 713 C CA . TYR A 1 92 ? 11.649 -0.302 -6.699 1.00 83.00 92 TYR A CA 1
ATOM 714 C C . TYR A 1 92 ? 11.102 -0.809 -8.041 1.00 83.00 92 TYR A C 1
ATOM 716 O O . TYR A 1 92 ? 11.336 -1.959 -8.413 1.00 83.00 92 TYR A O 1
ATOM 724 N N . TYR A 1 93 ? 10.350 0.023 -8.769 1.00 87.69 93 TYR A N 1
ATOM 725 C CA . TYR A 1 93 ? 9.633 -0.430 -9.962 1.00 87.69 93 TYR A CA 1
ATOM 726 C C . TYR A 1 93 ? 10.410 -0.135 -11.244 1.00 87.69 93 TYR A C 1
ATOM 728 O O . TYR A 1 93 ? 10.781 -1.064 -11.958 1.00 87.69 93 TYR A O 1
ATOM 736 N N . VAL A 1 94 ? 10.692 1.142 -11.529 1.00 89.38 94 VAL A N 1
ATOM 737 C CA . VAL A 1 94 ? 11.327 1.532 -12.801 1.00 89.38 94 VAL A CA 1
ATOM 738 C C . VAL A 1 94 ? 12.724 0.926 -12.912 1.00 89.38 94 VAL A C 1
ATOM 740 O O . VAL A 1 94 ? 13.018 0.241 -13.892 1.00 89.38 94 VAL A O 1
ATOM 743 N N . TRP A 1 95 ? 13.560 1.095 -11.886 1.00 90.38 95 TRP A N 1
ATOM 744 C CA . TRP A 1 95 ? 14.906 0.532 -11.887 1.00 90.38 95 TRP A CA 1
ATOM 745 C C . TRP A 1 95 ? 14.900 -1.001 -11.890 1.00 90.38 95 TRP A C 1
ATOM 747 O O . TRP A 1 95 ? 15.636 -1.601 -12.666 1.00 90.38 95 TRP A O 1
ATOM 757 N N . GLY A 1 96 ? 14.009 -1.648 -11.131 1.00 89.56 96 GLY A N 1
ATOM 758 C CA . GLY A 1 96 ? 13.892 -3.111 -11.129 1.00 89.56 96 GLY A CA 1
ATOM 759 C C . GLY A 1 96 ? 13.508 -3.704 -12.494 1.00 89.56 96 GLY A C 1
ATOM 760 O O . GLY A 1 96 ? 13.985 -4.780 -12.870 1.00 89.56 96 GLY A O 1
ATOM 761 N N . VAL A 1 97 ? 12.666 -3.009 -13.268 1.00 90.19 97 VAL A N 1
ATOM 762 C CA . VAL A 1 97 ? 12.317 -3.410 -14.642 1.00 90.19 97 VAL A CA 1
ATOM 763 C C . VAL A 1 97 ? 13.497 -3.191 -15.587 1.00 90.19 97 VAL A C 1
ATOM 765 O O . VAL A 1 97 ? 13.863 -4.109 -16.325 1.00 90.19 97 VAL A O 1
ATOM 768 N N . VAL A 1 98 ? 14.124 -2.013 -15.538 1.00 92.06 98 VAL A N 1
ATOM 769 C CA . VAL A 1 98 ? 15.279 -1.677 -16.384 1.00 92.06 98 VAL A CA 1
ATOM 770 C C . VAL A 1 98 ? 16.439 -2.639 -16.134 1.00 92.06 98 VAL A C 1
ATOM 772 O O . VAL A 1 98 ? 17.010 -3.166 -17.089 1.00 92.06 98 VAL A O 1
ATOM 775 N N . GLU A 1 99 ? 16.750 -2.935 -14.875 1.00 91.75 99 GLU A N 1
ATOM 776 C CA . GLU A 1 99 ? 17.804 -3.872 -14.489 1.00 91.75 99 GLU A CA 1
ATOM 777 C C . GLU A 1 99 ? 17.523 -5.275 -15.037 1.00 91.75 99 GLU A C 1
ATOM 779 O O . GLU A 1 99 ? 18.376 -5.878 -15.688 1.00 91.75 99 GLU A O 1
ATOM 784 N N . ARG A 1 100 ? 16.300 -5.786 -14.851 1.00 92.62 100 ARG A N 1
ATOM 785 C CA . ARG A 1 100 ? 15.911 -7.116 -15.341 1.00 92.62 100 ARG A CA 1
ATOM 786 C C . ARG A 1 100 ? 16.030 -7.235 -16.860 1.00 92.62 100 ARG A C 1
ATOM 788 O O . ARG A 1 100 ? 16.440 -8.282 -17.361 1.00 92.62 100 ARG A O 1
ATOM 795 N N . VAL A 1 101 ? 15.630 -6.197 -17.592 1.00 90.94 101 VAL A N 1
ATOM 796 C CA . VAL A 1 101 ? 15.629 -6.197 -19.062 1.00 90.94 101 VAL A CA 1
ATOM 797 C C . VAL A 1 101 ? 17.047 -6.058 -19.605 1.00 90.94 101 VAL A C 1
ATOM 799 O O . VAL A 1 101 ? 17.441 -6.829 -20.480 1.00 90.94 101 VAL A O 1
ATOM 802 N N . THR A 1 102 ? 17.828 -5.120 -19.071 1.00 92.38 102 THR A N 1
ATOM 803 C CA . THR A 1 102 ? 19.185 -4.847 -19.561 1.00 92.38 102 THR A CA 1
ATOM 804 C C . THR A 1 102 ? 20.160 -5.962 -19.187 1.00 92.38 102 THR A C 1
ATOM 806 O O . THR A 1 102 ? 20.939 -6.380 -20.042 1.00 92.38 102 THR A O 1
ATOM 809 N N . ASN A 1 103 ? 20.072 -6.532 -17.981 1.00 93.00 103 ASN A N 1
ATOM 810 C CA . ASN A 1 103 ? 20.986 -7.590 -17.525 1.00 93.00 103 ASN A CA 1
ATOM 811 C C . ASN A 1 103 ? 20.687 -8.976 -18.116 1.00 93.00 103 ASN A C 1
ATOM 813 O O . ASN A 1 103 ? 21.467 -9.910 -17.923 1.00 93.00 103 ASN A O 1
ATOM 817 N N . LYS A 1 104 ? 19.588 -9.135 -18.865 1.00 93.31 104 LYS A N 1
ATOM 818 C CA . LYS A 1 104 ? 19.254 -10.395 -19.549 1.00 93.31 104 LYS A CA 1
ATOM 819 C C . LYS A 1 104 ? 20.302 -10.796 -20.595 1.00 93.31 104 LYS A C 1
ATOM 821 O O . LYS A 1 104 ? 20.443 -11.978 -20.903 1.00 93.31 104 LYS A O 1
ATOM 826 N N . SER A 1 105 ? 21.040 -9.828 -21.132 1.00 88.62 105 SER A N 1
ATOM 827 C CA . SER A 1 105 ? 22.124 -10.034 -22.094 1.00 88.62 105 SER A CA 1
ATOM 828 C C . SER A 1 105 ? 23.412 -9.379 -21.607 1.00 88.62 105 SER A C 1
ATOM 830 O O . SER A 1 105 ? 23.378 -8.318 -20.990 1.00 88.62 105 SER A O 1
ATOM 832 N N . ARG A 1 106 ? 24.566 -9.972 -21.928 1.00 91.88 106 ARG A N 1
ATOM 833 C CA . ARG A 1 106 ? 25.864 -9.320 -21.700 1.00 91.88 106 ARG A CA 1
ATOM 834 C C . ARG A 1 106 ? 26.080 -8.201 -22.715 1.00 91.88 106 ARG A C 1
ATOM 836 O O . ARG A 1 106 ? 25.810 -8.388 -23.898 1.00 91.88 106 ARG A O 1
ATOM 843 N N . HIS A 1 107 ? 26.644 -7.087 -22.257 1.00 93.25 107 HIS A N 1
ATOM 844 C CA . HIS A 1 107 ? 26.973 -5.936 -23.099 1.00 93.25 107 HIS A CA 1
ATOM 845 C C . HIS A 1 107 ? 28.487 -5.864 -23.317 1.00 93.25 107 HIS A C 1
ATOM 847 O O . HIS A 1 107 ? 29.226 -5.813 -22.334 1.00 93.25 107 HIS A O 1
ATOM 853 N N . PRO A 1 108 ? 28.975 -5.864 -24.570 1.00 93.69 108 PRO A N 1
ATOM 854 C CA . PRO A 1 108 ? 30.411 -5.862 -24.861 1.00 93.69 108 PRO A CA 1
ATOM 855 C C . PRO A 1 108 ? 31.080 -4.504 -24.612 1.00 93.69 108 PRO A C 1
ATOM 857 O O . PRO A 1 108 ? 32.297 -4.434 -24.472 1.00 93.69 108 PRO A O 1
ATOM 860 N N . ASN A 1 109 ? 30.309 -3.415 -24.584 1.00 94.88 109 ASN A N 1
ATOM 861 C CA . ASN A 1 109 ? 30.804 -2.067 -24.329 1.00 94.88 109 ASN A CA 1
ATOM 862 C C . ASN A 1 109 ? 29.700 -1.172 -23.741 1.00 94.88 109 ASN A C 1
ATOM 864 O O . ASN A 1 109 ? 28.515 -1.515 -23.754 1.00 94.88 109 ASN A O 1
ATOM 868 N N . VAL A 1 110 ? 30.111 -0.005 -23.240 1.00 94.00 110 VAL A N 1
ATOM 869 C CA . VAL A 1 110 ? 29.223 0.975 -22.594 1.00 94.00 110 VAL A CA 1
ATOM 870 C C . VAL A 1 110 ? 28.153 1.501 -23.554 1.00 94.00 110 VAL A C 1
ATOM 872 O O . VAL A 1 110 ? 27.022 1.721 -23.135 1.00 94.00 110 VAL A O 1
ATOM 875 N N . THR A 1 111 ? 28.465 1.651 -24.844 1.00 95.69 111 THR A N 1
ATOM 876 C CA . THR A 1 111 ? 27.499 2.109 -25.854 1.00 95.69 111 THR A CA 1
ATOM 877 C C . THR A 1 111 ? 26.342 1.125 -25.999 1.00 95.69 111 THR A C 1
ATOM 879 O O . THR A 1 111 ? 25.187 1.533 -25.944 1.00 95.69 111 THR A O 1
ATOM 882 N N . SER A 1 112 ? 26.640 -0.175 -26.085 1.00 92.88 112 SER A N 1
ATOM 883 C CA . SER A 1 112 ? 25.630 -1.239 -26.133 1.00 92.88 112 SER A CA 1
ATOM 884 C C . SER A 1 112 ? 24.742 -1.237 -24.887 1.00 92.88 112 SER A C 1
ATOM 886 O O . SER A 1 112 ? 23.521 -1.334 -25.002 1.00 92.88 112 SER A O 1
ATOM 888 N N . LEU A 1 113 ? 25.341 -1.080 -23.700 1.00 94.75 113 LEU A N 1
ATOM 889 C CA . LEU A 1 113 ? 24.594 -1.003 -22.443 1.00 94.75 113 LEU A CA 1
ATOM 890 C C . LEU A 1 113 ? 23.674 0.223 -22.412 1.00 94.75 113 LEU A C 1
ATOM 892 O O . LEU A 1 113 ? 22.513 0.123 -22.009 1.00 94.75 113 LEU A O 1
ATOM 896 N N . ARG A 1 114 ? 24.176 1.374 -22.867 1.00 95.00 114 ARG A N 1
ATOM 897 C CA . ARG A 1 114 ? 23.407 2.616 -22.937 1.00 95.00 114 ARG A CA 1
ATOM 898 C C . ARG A 1 114 ? 22.210 2.472 -23.874 1.00 95.00 114 ARG A C 1
ATOM 900 O O . ARG A 1 114 ? 21.097 2.766 -23.454 1.00 95.00 114 ARG A O 1
ATOM 907 N N . THR A 1 115 ? 22.411 1.948 -25.083 1.00 94.75 115 THR A N 1
ATOM 908 C CA . THR A 1 115 ? 21.323 1.714 -26.045 1.00 94.75 115 THR A CA 1
ATOM 909 C C . THR A 1 115 ? 20.270 0.755 -25.490 1.00 94.75 115 THR A C 1
ATOM 911 O O . THR A 1 115 ? 19.075 1.015 -25.617 1.00 94.75 115 THR A O 1
ATOM 914 N N . ALA A 1 116 ? 20.686 -0.329 -24.829 1.00 92.75 116 ALA A N 1
ATOM 915 C CA . ALA A 1 116 ? 19.755 -1.265 -24.200 1.00 92.75 116 ALA A CA 1
ATOM 916 C C . ALA A 1 116 ? 18.957 -0.615 -23.057 1.00 92.75 116 ALA A C 1
ATOM 918 O O . ALA A 1 116 ? 17.765 -0.879 -22.907 1.00 92.75 116 ALA A O 1
ATOM 919 N N . THR A 1 117 ? 19.602 0.252 -22.275 1.00 93.12 117 THR A N 1
ATOM 920 C CA . THR A 1 117 ? 18.955 1.002 -21.192 1.00 93.12 117 THR A CA 1
ATOM 921 C C . THR A 1 117 ? 17.931 1.9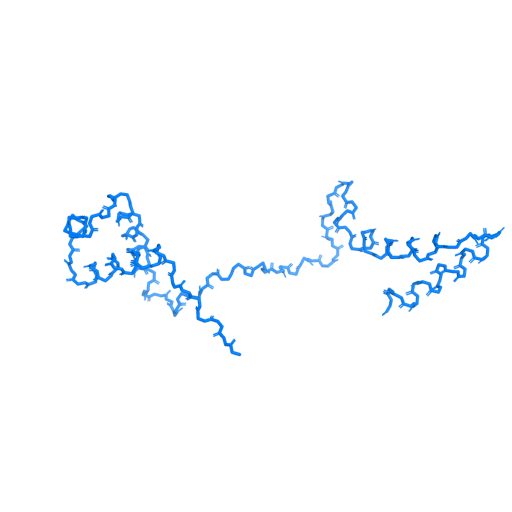88 -21.752 1.00 93.12 117 THR A C 1
ATOM 923 O O . THR A 1 117 ? 16.779 1.967 -21.329 1.00 93.12 117 THR A O 1
ATOM 926 N N . GLU A 1 118 ? 18.303 2.789 -22.754 1.00 93.69 118 GLU A N 1
ATOM 927 C CA . GLU A 1 118 ? 17.398 3.727 -23.438 1.00 93.69 118 GLU A CA 1
ATOM 928 C C . GLU A 1 118 ? 16.181 2.999 -24.037 1.00 93.69 118 GLU A C 1
ATOM 930 O O . GLU A 1 118 ? 15.040 3.403 -23.809 1.00 93.69 118 GLU A O 1
ATOM 935 N N . ALA A 1 119 ? 16.399 1.866 -24.713 1.00 92.31 119 ALA A N 1
ATOM 936 C CA . ALA A 1 119 ? 15.318 1.039 -25.245 1.00 92.31 119 ALA A CA 1
ATOM 937 C C . ALA A 1 119 ? 14.409 0.460 -24.144 1.00 92.31 119 ALA A C 1
ATOM 939 O O . ALA A 1 119 ? 13.198 0.353 -24.342 1.00 92.31 119 ALA A O 1
ATOM 940 N N . ALA A 1 120 ? 14.957 0.081 -22.985 1.00 91.31 120 ALA A N 1
ATOM 941 C CA . ALA A 1 120 ? 14.164 -0.415 -21.861 1.00 91.31 120 ALA A CA 1
ATOM 942 C C . ALA A 1 120 ? 13.262 0.681 -21.268 1.00 91.31 120 ALA A C 1
ATOM 944 O O . ALA A 1 120 ? 12.096 0.416 -20.979 1.00 91.31 120 ALA A O 1
ATOM 945 N N . PHE A 1 121 ? 13.757 1.915 -21.146 1.00 89.94 121 PHE A N 1
ATOM 946 C CA . PHE A 1 121 ? 12.939 3.039 -20.683 1.00 89.94 121 PHE A CA 1
ATOM 947 C C . PHE A 1 121 ? 11.780 3.344 -21.640 1.00 89.94 121 PHE A C 1
ATOM 949 O O . PHE A 1 121 ? 10.649 3.497 -21.184 1.00 89.94 121 PHE A O 1
ATOM 956 N N . VAL A 1 122 ? 12.033 3.365 -22.953 1.00 90.06 122 VAL A N 1
ATOM 957 C CA . VAL A 1 122 ? 10.995 3.646 -23.965 1.00 90.06 122 VAL A CA 1
ATOM 958 C C . VAL A 1 122 ? 9.920 2.558 -24.013 1.00 90.06 122 VAL A C 1
ATOM 960 O O . VAL A 1 122 ? 8.753 2.871 -24.208 1.00 90.06 122 VAL A O 1
ATOM 963 N N . ASN A 1 123 ? 10.291 1.287 -23.840 1.00 86.19 123 ASN A N 1
ATOM 964 C CA . ASN A 1 123 ? 9.342 0.177 -23.972 1.00 86.19 123 ASN A CA 1
ATOM 965 C C . ASN A 1 123 ? 8.537 -0.125 -22.698 1.00 86.19 123 ASN A C 1
ATOM 967 O O . ASN A 1 123 ? 7.482 -0.749 -22.800 1.00 86.19 123 ASN A O 1
ATOM 971 N N . TYR A 1 124 ? 9.044 0.228 -21.510 1.00 80.00 124 TYR A N 1
ATOM 972 C CA . TYR A 1 124 ? 8.469 -0.245 -20.242 1.00 80.00 124 TYR A CA 1
ATOM 973 C C . TYR A 1 124 ? 8.207 0.840 -19.186 1.00 80.00 124 TYR A C 1
ATOM 975 O O . TYR A 1 124 ? 7.541 0.537 -18.194 1.00 80.00 124 TYR A O 1
ATOM 983 N N . ALA A 1 125 ? 8.740 2.058 -19.336 1.00 66.44 125 ALA A N 1
ATOM 984 C CA . ALA A 1 125 ? 8.670 3.097 -18.301 1.00 66.44 125 ALA A CA 1
ATOM 985 C C . ALA A 1 125 ? 7.969 4.402 -18.733 1.00 66.44 125 ALA A C 1
ATOM 987 O O . ALA A 1 125 ? 7.636 5.203 -17.858 1.00 66.44 125 ALA A O 1
ATOM 988 N N . LEU A 1 126 ? 7.744 4.608 -20.036 1.00 59.25 126 LEU A N 1
ATOM 989 C CA . LEU A 1 126 ? 6.934 5.686 -20.627 1.00 59.25 126 LEU A CA 1
ATOM 990 C C . LEU A 1 126 ? 5.613 5.120 -21.155 1.00 59.25 126 LEU A C 1
ATOM 992 O O . L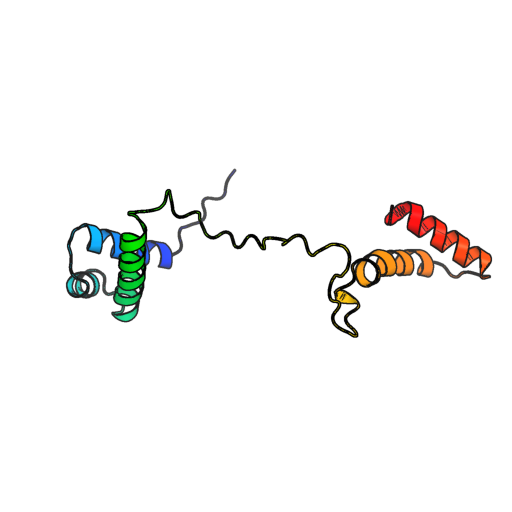EU A 1 126 ? 4.603 5.850 -21.062 1.00 59.25 126 LEU A O 1
#

Radius of gyration: 28.63 Å; chains: 1; bounding box: 68×36×58 Å

InterPro domains:
  IPR009057 Homedomain-like superfamily [SSF46689] (11-52)
  IPR036397 Ribonuclease H superfamily [G3DSA:3.30.420.10] (41-125)
  IPR055247 Insertion element IS150 protein InsJ-like, helix-turn-helix domain [PF13518] (13-48)